Protein AF-A0A7T8KC06-F1 (afdb_monomer)

Sequence (90 aa):
TDRTARGADGEVRLRGRAPLKFLTWNCANFNWGNTKELALINLLAFNNVDVAAITETEFNEEQSASFAIENYTTFLPLADGDGKRRIVML

Foldseek 3Di:
DDDQDDDPPRDSPPVPPPDAAEEEDEQQAAEPPDPVVVVVLCVCVVVVHPKYWYFNYDYDPVSQVVDDHPPDDWDFDDDDDDDGGTTTID

Solvent-accessible surface area (backbone atoms only — not comparable to full-atom values): 5885 Å² total; per-residue (Å²): 135,87,82,83,80,79,53,100,77,78,58,82,71,68,74,76,74,75,81,88,37,75,45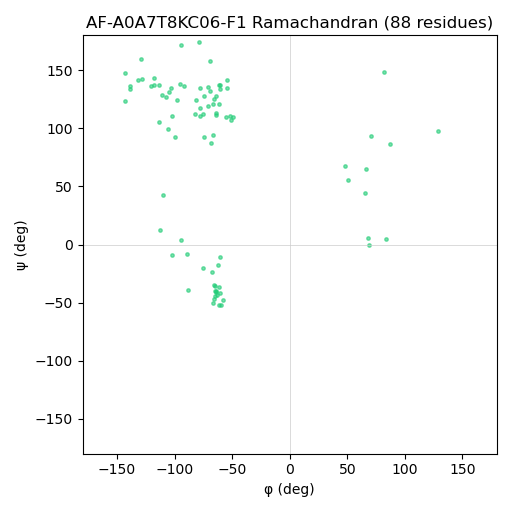,76,46,79,56,75,67,35,44,88,92,42,79,62,48,63,51,50,54,48,54,40,61,77,68,61,50,70,32,42,41,46,30,41,56,60,63,51,74,72,52,54,78,66,58,75,51,91,99,50,62,69,41,72,64,78,90,76,74,94,78,82,66,65,51,29,49,66

Mean predicted aligned error: 12.05 Å

Nearest PDB structures (foldseek):
  6d1o-assembly1_B  TM=5.051E-01  e=2.057E+00  Sphingobium herbicidovorans NBRC 16415
  6d3h-assembly2_M  TM=5.581E-01  e=4.281E+00  Sphingobium herbicidovorans
  3v17-assembly1_D  TM=4.315E-01  e=1.379E+00  Pseudom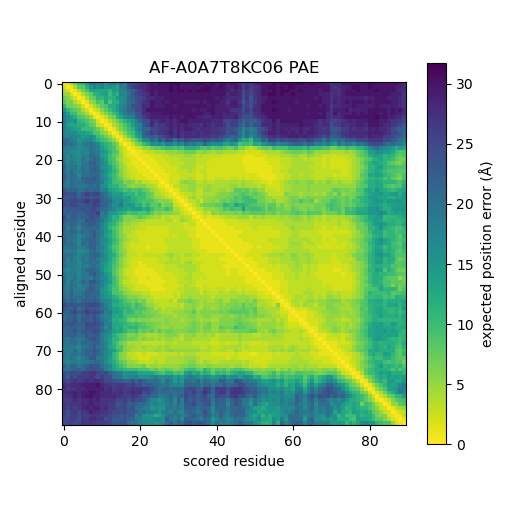onas putida KT2440
  5hsx-assembly1_A  TM=4.461E-01  e=1.685E+00  Paraburkholderia xenovorans LB400
  6d1o-assembly1_A  TM=4.393E-01  e=3.280E+00  Sphingobium herbicidovorans NBRC 16415

Radius of gyration: 18.39 Å; Cα contacts (8 Å, |Δi|>4): 106; chains: 1; bounding box: 43×27×50 Å

Organism: Caligus rogercresseyi (NCBI:txid217165)

Secondary structure (DSSP, 8-state):
-------TT-------PPPP-EEEEEEEEE-TTSHHHHHHHHHHHHHT-SEEEEEEE---HHHHHH---TTS--B-----SSS--EEEE-

pLDDT: mean 72.16, std 16.76, range [37.75, 92.94]

Structure (mmCIF, N/CA/C/O backbone):
data_AF-A0A7T8KC06-F1
#
_entry.id   AF-A0A7T8KC06-F1
#
loop_
_atom_site.group_PDB
_atom_site.id
_atom_site.type_symbol
_atom_site.label_atom_id
_atom_site.label_alt_id
_atom_site.label_comp_id
_atom_site.label_asym_id
_atom_site.label_entity_id
_atom_site.label_seq_id
_atom_site.pdbx_PDB_ins_code
_atom_site.Cartn_x
_atom_site.Cartn_y
_atom_site.Cartn_z
_atom_site.occupancy
_atom_site.B_iso_or_equiv
_atom_site.auth_seq_id
_atom_site.auth_comp_id
_atom_site.auth_asym_id
_atom_site.auth_atom_id
_atom_site.pdbx_PDB_model_num
ATOM 1 N N . THR A 1 1 ? -2.145 -1.681 32.209 1.00 37.75 1 THR A N 1
ATOM 2 C CA . THR A 1 1 ? -3.281 -1.832 33.143 1.00 37.75 1 THR A CA 1
ATOM 3 C C . THR A 1 1 ? -4.469 -1.100 32.558 1.00 37.75 1 THR A C 1
ATOM 5 O O . THR A 1 1 ? -4.492 0.123 32.555 1.00 37.75 1 THR A O 1
ATOM 8 N N . ASP A 1 2 ? -5.386 -1.850 31.949 1.00 40.50 2 ASP A N 1
ATOM 9 C CA . ASP A 1 2 ? -6.551 -1.314 31.238 1.00 40.50 2 ASP A CA 1
ATOM 10 C C . ASP A 1 2 ? -7.600 -0.803 32.242 1.00 40.50 2 ASP A C 1
ATOM 12 O O . ASP A 1 2 ? -7.953 -1.501 33.196 1.00 40.50 2 ASP A O 1
ATOM 16 N N . ARG A 1 3 ? -8.046 0.446 32.081 1.00 42.53 3 ARG A N 1
ATOM 17 C CA . ARG A 1 3 ? -9.028 1.091 32.965 1.00 42.53 3 ARG A CA 1
ATOM 18 C C . ARG A 1 3 ? -10.398 1.028 32.297 1.00 42.53 3 ARG A C 1
ATOM 20 O O . ARG A 1 3 ? -10.787 1.928 31.555 1.00 42.53 3 ARG A O 1
ATOM 27 N N . THR A 1 4 ? -11.160 -0.014 32.616 1.00 49.41 4 THR A N 1
ATOM 28 C CA . THR A 1 4 ? -12.599 -0.068 32.335 1.00 49.41 4 THR A CA 1
ATOM 29 C C . THR A 1 4 ? -13.313 1.020 33.141 1.00 49.41 4 THR A C 1
ATOM 31 O O . THR A 1 4 ? -13.373 0.945 34.369 1.00 49.41 4 THR A O 1
ATOM 34 N N . ALA A 1 5 ? -13.852 2.037 32.469 1.00 53.69 5 ALA A N 1
ATOM 35 C CA . ALA A 1 5 ? -14.740 3.013 33.093 1.00 53.69 5 ALA A CA 1
ATOM 36 C C . ALA A 1 5 ? -16.131 2.379 33.249 1.00 53.69 5 ALA A C 1
ATOM 38 O O . ALA A 1 5 ? -16.797 2.109 32.251 1.00 53.69 5 ALA A O 1
ATOM 39 N N . ARG A 1 6 ? -16.553 2.101 34.489 1.00 47.38 6 ARG A N 1
ATOM 40 C CA . ARG A 1 6 ? -17.928 1.672 34.785 1.00 47.38 6 ARG A CA 1
ATOM 41 C C . ARG A 1 6 ? -18.838 2.897 34.763 1.00 47.38 6 ARG A C 1
ATOM 43 O O . ARG A 1 6 ? -18.654 3.803 35.570 1.00 47.38 6 ARG A O 1
ATOM 50 N N . GLY A 1 7 ? -19.799 2.917 33.843 1.00 49.03 7 GLY A N 1
ATOM 51 C CA . GLY A 1 7 ? -20.977 3.775 33.971 1.00 49.03 7 GLY A CA 1
ATOM 52 C C . GLY A 1 7 ? -21.868 3.282 35.115 1.00 49.03 7 GLY A C 1
ATOM 53 O O . GLY A 1 7 ? -21.780 2.116 35.504 1.00 49.03 7 GLY A O 1
ATOM 54 N N . ALA A 1 8 ? -22.704 4.171 35.654 1.00 56.81 8 ALA A N 1
ATOM 55 C CA . ALA A 1 8 ? -23.531 3.944 36.844 1.00 56.81 8 ALA A CA 1
ATOM 56 C C . ALA A 1 8 ? -24.551 2.788 36.719 1.00 56.81 8 ALA A C 1
ATOM 58 O O . ALA A 1 8 ? -25.073 2.337 37.734 1.00 56.81 8 ALA A O 1
ATOM 59 N N . ASP A 1 9 ? -24.758 2.246 35.515 1.00 56.19 9 ASP A N 1
ATOM 60 C CA . ASP A 1 9 ? -25.887 1.357 35.213 1.00 56.19 9 ASP A CA 1
ATOM 61 C C . ASP A 1 9 ? -25.468 -0.096 34.921 1.00 56.19 9 ASP A C 1
ATOM 63 O O . ASP A 1 9 ? -26.247 -0.886 34.399 1.00 56.19 9 ASP A O 1
ATOM 67 N N . GLY A 1 10 ? -24.220 -0.482 35.214 1.00 53.22 10 GLY A N 1
ATOM 68 C CA . GLY A 1 10 ? -23.757 -1.866 35.024 1.00 53.22 10 GLY A CA 1
ATOM 69 C C . GLY A 1 10 ? -23.640 -2.324 33.562 1.00 53.22 10 GLY A C 1
ATOM 70 O O . GLY A 1 10 ? -23.192 -3.442 33.311 1.00 53.22 10 GLY A O 1
ATOM 71 N N . GLU A 1 11 ? -23.959 -1.464 32.591 1.00 44.12 11 GLU A N 1
ATOM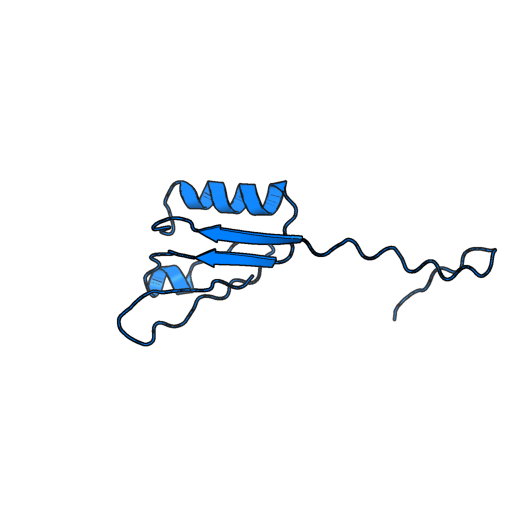 72 C CA . GLU A 1 11 ? -23.655 -1.693 31.183 1.00 44.12 11 GLU A CA 1
ATOM 73 C C . GLU A 1 11 ? -22.137 -1.734 30.980 1.00 44.12 11 GLU A C 1
ATOM 75 O O . GLU A 1 11 ? -21.429 -0.724 31.089 1.00 44.12 11 GLU A O 1
ATOM 80 N N . VAL A 1 12 ? -21.625 -2.913 30.623 1.00 55.16 12 VAL A N 1
ATOM 81 C CA . VAL A 1 12 ? -20.310 -3.035 29.995 1.00 55.16 12 VAL A CA 1
ATOM 82 C C . VAL A 1 12 ? -20.429 -2.410 28.611 1.00 55.16 12 VAL A C 1
ATOM 84 O O . VAL A 1 12 ? -20.698 -3.083 27.618 1.00 55.16 12 VAL A O 1
ATOM 87 N N . ARG A 1 13 ? -20.224 -1.096 28.530 1.00 50.94 13 ARG A N 1
ATOM 88 C CA . ARG A 1 13 ? -19.949 -0.442 27.256 1.00 50.94 13 ARG A CA 1
ATOM 89 C C . ARG A 1 13 ? -18.590 -0.944 26.799 1.00 50.94 13 ARG A C 1
ATOM 91 O O . ARG A 1 13 ? -17.555 -0.405 27.193 1.00 50.94 13 ARG A O 1
ATOM 98 N N . LEU A 1 14 ? -18.587 -1.993 25.975 1.00 58.34 14 LEU A N 1
ATOM 99 C CA . LEU A 1 14 ? -17.481 -2.219 25.056 1.00 58.34 14 LEU A CA 1
ATOM 100 C C . LEU A 1 14 ? -17.320 -0.881 24.341 1.00 58.34 14 LEU A C 1
ATOM 102 O O . LEU A 1 14 ? -18.218 -0.490 23.599 1.00 58.34 14 LEU A O 1
ATOM 106 N N . ARG A 1 15 ? -16.258 -0.120 24.646 1.00 59.75 15 ARG A N 1
ATOM 107 C CA . ARG A 1 15 ? -15.923 1.077 23.867 1.00 59.75 15 ARG A CA 1
ATOM 108 C C . ARG A 1 15 ? -15.953 0.610 22.422 1.00 59.75 15 ARG A C 1
ATOM 110 O O . ARG A 1 15 ? -15.154 -0.261 22.080 1.00 59.75 15 ARG A O 1
ATOM 117 N N . GLY A 1 16 ? -16.958 1.063 21.670 1.00 59.12 16 GLY A N 1
ATOM 118 C CA . GLY A 1 16 ? -17.291 0.498 20.371 1.00 59.12 16 GLY A CA 1
ATOM 119 C C . GLY A 1 16 ? -16.021 0.461 19.546 1.00 59.12 16 GLY A C 1
ATOM 120 O O . GLY A 1 16 ? -15.460 1.513 19.247 1.00 59.12 16 GLY A O 1
ATOM 121 N N . ARG A 1 17 ? -15.499 -0.742 19.289 1.00 68.50 17 ARG A N 1
ATOM 122 C CA . ARG A 1 17 ? -14.315 -0.885 18.450 1.00 68.50 17 ARG A CA 1
ATOM 123 C C . ARG A 1 17 ? -14.716 -0.332 17.092 1.00 68.50 17 ARG A C 1
ATOM 125 O O . ARG A 1 17 ? -15.707 -0.791 16.525 1.00 68.50 17 ARG A O 1
ATOM 132 N N . ALA A 1 18 ? -14.003 0.688 16.627 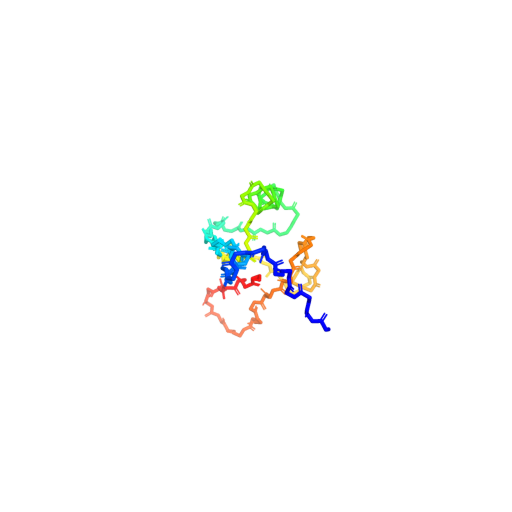1.00 78.50 18 ALA A N 1
ATOM 133 C CA . ALA A 1 18 ? -14.207 1.191 15.281 1.00 78.50 18 ALA A CA 1
ATOM 134 C C . ALA A 1 18 ? -14.048 0.018 14.293 1.00 78.50 18 ALA A C 1
ATOM 136 O O . ALA A 1 18 ? -13.221 -0.869 14.538 1.00 78.50 18 ALA A O 1
ATOM 137 N N . PRO A 1 19 ? -14.863 -0.041 13.228 1.00 86.56 19 PRO A N 1
ATOM 138 C CA . PRO A 1 19 ? -14.699 -1.069 12.213 1.00 86.56 19 PRO A CA 1
ATOM 139 C C . PRO A 1 19 ? -13.323 -0.926 11.560 1.00 86.56 19 PRO A C 1
ATOM 141 O O . PRO A 1 19 ? -12.909 0.189 11.247 1.00 86.56 19 PRO A O 1
ATOM 144 N N . LEU A 1 20 ? -12.650 -2.058 11.341 1.00 88.25 20 LEU A N 1
ATOM 145 C CA . LEU A 1 20 ? -11.387 -2.107 10.608 1.00 88.25 20 LEU A CA 1
ATOM 146 C C . LEU A 1 20 ? -11.625 -1.675 9.155 1.00 88.25 20 LEU A C 1
ATOM 148 O O . LEU A 1 20 ? -12.486 -2.235 8.470 1.00 88.25 20 LEU A O 1
ATOM 152 N N . LYS A 1 21 ? -10.844 -0.713 8.675 1.00 92.31 21 LYS A N 1
ATOM 153 C CA . LYS A 1 21 ? -10.872 -0.228 7.298 1.00 92.31 21 LYS A CA 1
ATOM 154 C C . LYS A 1 21 ? -9.709 -0.818 6.516 1.00 92.31 21 LYS A C 1
ATOM 156 O O . LYS A 1 21 ? -8.554 -0.454 6.722 1.00 92.31 21 LYS A O 1
ATOM 161 N N . PHE A 1 22 ? -10.045 -1.703 5.586 1.00 91.44 22 PHE A N 1
ATOM 162 C CA . PHE A 1 22 ? -9.099 -2.301 4.655 1.00 91.44 22 PHE A CA 1
ATOM 163 C C . PHE A 1 22 ? -9.228 -1.664 3.271 1.00 91.44 22 PHE A C 1
ATOM 165 O O . PHE A 1 22 ? -10.338 -1.520 2.754 1.00 91.44 22 PHE A O 1
ATOM 172 N N . LEU A 1 23 ? -8.097 -1.325 2.657 1.00 92.81 23 LEU A N 1
ATOM 173 C CA . LEU A 1 23 ? -8.034 -0.808 1.294 1.00 92.81 23 LEU A CA 1
ATOM 174 C C . LEU A 1 23 ? -7.231 -1.754 0.405 1.00 92.81 23 LEU A C 1
ATOM 176 O O . LEU A 1 23 ? -6.156 -2.207 0.777 1.00 92.81 23 LEU A O 1
ATOM 180 N N . THR A 1 24 ? -7.706 -2.002 -0.811 1.00 91.38 24 THR A N 1
ATOM 181 C CA . THR A 1 24 ? -6.877 -2.596 -1.862 1.00 91.38 24 THR A CA 1
ATOM 182 C C . THR A 1 24 ? -6.812 -1.658 -3.049 1.00 91.38 24 THR A C 1
ATOM 184 O O . THR A 1 24 ? -7.824 -1.074 -3.443 1.00 91.38 24 THR A O 1
ATOM 187 N N . TRP A 1 25 ? -5.617 -1.488 -3.606 1.00 89.38 25 TRP A N 1
ATOM 188 C CA . TRP A 1 25 ? -5.427 -0.650 -4.777 1.00 89.38 25 TRP A CA 1
ATOM 189 C C . TRP A 1 25 ? -4.378 -1.235 -5.718 1.00 89.38 25 TRP A C 1
ATOM 191 O O . TRP A 1 25 ? -3.222 -1.458 -5.356 1.00 89.38 25 TRP A O 1
ATOM 201 N N . ASN A 1 26 ? -4.799 -1.454 -6.961 1.00 87.81 26 ASN A N 1
ATOM 202 C CA . ASN A 1 26 ? -3.891 -1.676 -8.070 1.00 87.81 26 ASN A CA 1
ATOM 203 C C . ASN A 1 26 ? -3.405 -0.319 -8.588 1.00 87.81 26 ASN A C 1
ATOM 205 O O . ASN A 1 26 ? -4.184 0.464 -9.132 1.00 87.81 26 ASN A O 1
ATOM 209 N N . CYS A 1 27 ? -2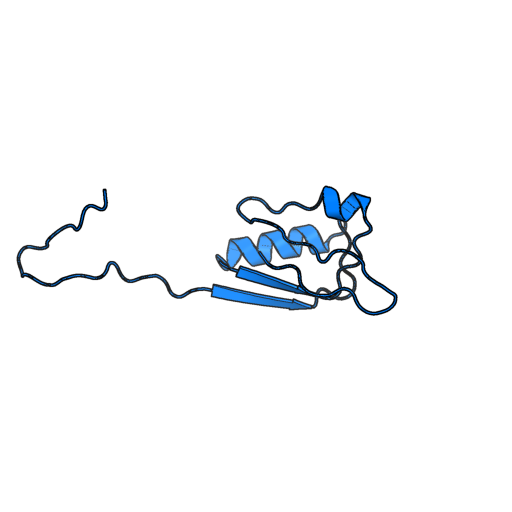.119 -0.050 -8.402 1.00 82.69 27 CYS A N 1
ATOM 210 C CA . CYS A 1 27 ? -1.515 1.242 -8.696 1.00 82.69 27 CYS A CA 1
ATOM 211 C C . CYS A 1 27 ? -0.884 1.327 -10.103 1.00 82.69 27 CYS A C 1
ATOM 213 O O . CYS A 1 27 ? -0.334 2.376 -10.461 1.00 82.69 27 CYS A O 1
ATOM 215 N N . ALA A 1 28 ? -1.028 0.268 -10.915 1.00 84.00 28 ALA A N 1
ATOM 216 C CA . ALA A 1 28 ? -0.676 0.196 -12.335 1.00 84.00 28 ALA A CA 1
ATOM 217 C C . ALA A 1 28 ? 0.727 0.739 -12.647 1.00 84.00 28 ALA A C 1
ATOM 219 O O . ALA A 1 28 ? 0.857 1.799 -13.265 1.00 84.00 28 ALA A O 1
ATOM 220 N N . ASN A 1 29 ? 1.771 0.049 -12.187 1.00 76.50 29 ASN A N 1
ATOM 221 C CA . ASN A 1 29 ? 3.176 0.469 -12.249 1.00 76.50 29 ASN A CA 1
ATOM 222 C C . ASN A 1 29 ? 3.440 1.703 -11.373 1.00 76.50 29 ASN A C 1
ATOM 224 O O . ASN A 1 29 ? 3.683 2.820 -11.846 1.00 76.50 29 ASN A O 1
ATOM 228 N N . PHE A 1 30 ? 3.294 1.539 -10.061 1.00 79.62 30 PHE A N 1
ATOM 229 C CA . PHE A 1 30 ? 3.742 2.540 -9.093 1.00 79.62 30 PHE A CA 1
ATOM 230 C C . PHE A 1 30 ? 5.248 2.463 -8.907 1.00 79.62 30 PHE A C 1
ATOM 232 O O . PHE A 1 30 ? 5.784 1.383 -8.696 1.00 79.62 30 PHE A O 1
ATOM 239 N N . ASN A 1 31 ? 5.912 3.612 -8.905 1.00 73.94 31 ASN A N 1
ATOM 240 C CA . ASN A 1 31 ? 7.330 3.726 -8.618 1.00 73.94 31 ASN A CA 1
ATOM 241 C C . ASN A 1 31 ? 7.514 4.853 -7.593 1.00 73.94 31 ASN A C 1
ATOM 243 O O . ASN A 1 31 ? 6.796 5.854 -7.650 1.00 73.94 31 ASN A O 1
ATOM 247 N N . TRP A 1 32 ? 8.437 4.675 -6.649 1.00 71.94 32 TRP A N 1
ATOM 248 C CA . TRP A 1 32 ? 8.744 5.683 -5.636 1.00 71.94 32 TRP A CA 1
ATOM 249 C C . TRP A 1 32 ? 9.246 6.975 -6.288 1.00 71.94 32 TRP A C 1
ATOM 251 O O . TRP A 1 32 ? 10.040 6.921 -7.229 1.00 71.94 32 TRP A O 1
ATOM 261 N N . GLY A 1 33 ? 8.787 8.133 -5.810 1.00 71.44 33 GLY A N 1
ATOM 262 C CA . GLY A 1 33 ? 9.136 9.434 -6.380 1.00 71.44 33 GLY A CA 1
ATOM 263 C C . GLY A 1 33 ? 8.299 9.865 -7.591 1.00 71.44 33 GLY A C 1
ATOM 264 O O . GLY A 1 33 ? 8.579 10.914 -8.173 1.00 71.44 33 GLY A O 1
ATOM 265 N N . ASN A 1 34 ? 7.270 9.104 -7.989 1.00 74.31 34 ASN A N 1
ATOM 266 C CA . ASN A 1 34 ? 6.296 9.557 -8.985 1.00 74.31 34 ASN A CA 1
ATOM 267 C C . ASN A 1 34 ? 5.046 10.185 -8.329 1.00 74.31 34 ASN A C 1
ATOM 269 O O . ASN A 1 34 ? 4.834 10.116 -7.121 1.00 74.31 34 ASN A O 1
ATOM 273 N N . THR A 1 35 ? 4.169 10.789 -9.133 1.00 77.44 35 THR A N 1
ATOM 274 C CA . THR A 1 35 ? 2.960 11.482 -8.643 1.00 77.44 35 THR A CA 1
ATOM 275 C C . THR A 1 35 ? 1.962 10.581 -7.906 1.00 77.44 35 THR A C 1
ATOM 277 O O . THR A 1 35 ? 1.109 11.083 -7.171 1.00 77.44 35 THR A O 1
ATOM 280 N N . LYS A 1 36 ? 2.047 9.255 -8.071 1.00 81.12 36 LYS A N 1
ATOM 281 C CA . LYS A 1 36 ? 1.155 8.299 -7.408 1.00 81.12 36 LYS A CA 1
ATOM 282 C C . LYS A 1 36 ? 1.497 8.120 -5.932 1.00 81.12 36 LYS A C 1
ATOM 284 O O . LYS A 1 36 ? 0.625 7.694 -5.184 1.00 81.12 36 LYS A O 1
ATOM 289 N N . GLU A 1 37 ? 2.713 8.460 -5.506 1.00 83.38 37 GLU A N 1
ATOM 290 C CA . GLU A 1 37 ? 3.120 8.437 -4.096 1.00 83.38 37 GLU A CA 1
ATOM 291 C C . GLU A 1 37 ? 2.245 9.366 -3.256 1.00 83.38 37 GLU A C 1
ATOM 293 O O . GLU A 1 37 ? 1.605 8.936 -2.298 1.00 83.38 37 GLU A O 1
ATOM 298 N N . LEU A 1 38 ? 2.114 10.621 -3.691 1.00 85.62 38 LEU A N 1
ATOM 299 C CA . LEU A 1 38 ? 1.253 11.593 -3.024 1.00 85.62 38 LEU A CA 1
ATOM 300 C C . LEU A 1 38 ? -0.217 11.149 -3.042 1.00 85.62 38 LEU A C 1
ATOM 302 O O . LEU A 1 38 ? -0.948 11.356 -2.075 1.00 85.62 38 LEU A O 1
ATOM 306 N N . ALA A 1 39 ? -0.657 10.523 -4.140 1.00 88.00 39 ALA A N 1
ATOM 307 C CA . ALA A 1 39 ? -2.006 9.978 -4.249 1.00 88.00 39 ALA A CA 1
ATOM 308 C C . ALA A 1 39 ? -2.244 8.836 -3.248 1.00 88.00 39 ALA A C 1
ATOM 310 O O . ALA A 1 39 ? -3.300 8.808 -2.622 1.00 88.00 39 ALA A O 1
ATOM 311 N N . LEU A 1 40 ? -1.264 7.945 -3.051 1.00 87.56 40 LEU A N 1
ATOM 312 C CA . LEU A 1 40 ? -1.320 6.874 -2.055 1.00 87.56 40 LEU A CA 1
ATOM 313 C C . LEU A 1 40 ? -1.446 7.444 -0.641 1.00 87.56 40 LEU A C 1
ATOM 315 O O . LEU A 1 40 ? -2.363 7.075 0.086 1.00 87.56 40 LEU A O 1
ATOM 319 N N . ILE A 1 41 ? -0.558 8.372 -0.276 1.00 87.75 41 ILE A N 1
ATOM 320 C CA . ILE A 1 41 ? -0.532 8.992 1.056 1.00 87.75 41 ILE A CA 1
ATOM 321 C C . ILE A 1 41 ? -1.874 9.669 1.349 1.00 87.75 41 ILE A C 1
ATOM 323 O O . ILE A 1 41 ? -2.485 9.425 2.390 1.00 87.75 41 ILE A O 1
ATOM 327 N N . ASN A 1 42 ? -2.381 10.454 0.396 1.00 90.00 42 ASN A N 1
ATOM 328 C CA . ASN A 1 42 ? -3.670 11.126 0.539 1.00 90.00 42 ASN A CA 1
ATOM 329 C C . ASN A 1 42 ? -4.833 10.134 0.632 1.00 90.00 42 ASN A C 1
ATOM 331 O O . ASN A 1 42 ? -5.745 10.341 1.429 1.00 90.00 42 ASN A O 1
ATOM 335 N N . LEU A 1 43 ? -4.812 9.051 -0.149 1.00 90.44 43 LEU A N 1
ATOM 336 C CA . LEU A 1 43 ? -5.857 8.031 -0.122 1.00 90.44 43 LEU A CA 1
ATOM 337 C C . LEU A 1 43 ? -5.922 7.329 1.241 1.00 90.44 43 LEU A C 1
ATOM 339 O O . LEU A 1 43 ? -7.018 7.134 1.770 1.00 90.44 43 LEU A O 1
ATOM 343 N N . LEU A 1 44 ? -4.768 6.988 1.817 1.00 91.44 44 LEU A N 1
ATOM 344 C CA . LEU A 1 44 ? -4.667 6.353 3.131 1.00 91.44 44 LEU A CA 1
ATOM 345 C C . LEU A 1 44 ? -5.129 7.298 4.247 1.00 91.44 44 LEU A C 1
ATOM 347 O O . LEU A 1 44 ? -6.012 6.940 5.032 1.00 91.44 44 LEU A O 1
ATOM 351 N N . ALA A 1 45 ? -4.601 8.526 4.263 1.00 89.94 45 ALA A N 1
ATOM 352 C CA . ALA A 1 45 ? -4.901 9.520 5.288 1.00 89.94 45 ALA A CA 1
ATOM 353 C C . ALA A 1 45 ? -6.370 9.969 5.256 1.00 89.94 45 ALA A C 1
ATOM 355 O O . ALA A 1 45 ? -7.041 9.975 6.287 1.00 89.94 45 ALA A O 1
ATOM 356 N N . PHE A 1 46 ? -6.904 10.289 4.072 1.00 92.94 46 PHE A N 1
ATOM 357 C CA . PHE A 1 46 ? -8.272 10.796 3.930 1.00 92.94 46 PHE A CA 1
ATOM 358 C C . PHE A 1 46 ? -9.326 9.765 4.346 1.00 92.94 46 PHE A C 1
ATOM 360 O O . PHE A 1 46 ? -10.354 10.116 4.923 1.00 92.94 46 PHE A O 1
ATOM 367 N N . ASN A 1 47 ? -9.073 8.481 4.081 1.00 92.06 47 ASN A N 1
ATOM 368 C CA 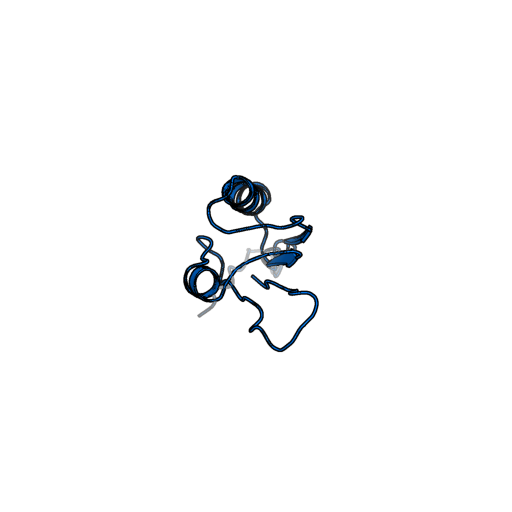. ASN A 1 47 ? -10.010 7.413 4.427 1.00 92.06 47 ASN A CA 1
ATOM 369 C C . ASN A 1 47 ? -9.785 6.841 5.836 1.00 92.06 47 ASN A C 1
ATOM 371 O O . ASN A 1 47 ? -10.637 6.083 6.318 1.00 92.06 47 ASN A O 1
ATOM 375 N N . ASN A 1 48 ? -8.696 7.231 6.512 1.00 91.06 48 ASN A N 1
ATOM 376 C CA . ASN A 1 48 ? -8.242 6.654 7.778 1.00 91.06 48 ASN A CA 1
ATOM 377 C C . ASN A 1 48 ? -8.169 5.121 7.674 1.00 91.06 48 ASN A C 1
ATOM 379 O O . ASN A 1 48 ? -8.878 4.409 8.385 1.00 91.06 48 ASN A O 1
ATOM 383 N N . VAL A 1 49 ? -7.411 4.638 6.688 1.00 92.62 49 VAL A N 1
ATOM 384 C CA . VAL A 1 49 ? -7.234 3.205 6.409 1.00 92.62 49 VAL A CA 1
ATOM 385 C C . VAL A 1 49 ? -6.393 2.573 7.516 1.00 92.62 49 VAL A C 1
ATOM 387 O O . VAL A 1 49 ? -5.370 3.131 7.884 1.00 92.62 49 VAL A O 1
ATOM 390 N N . ASP A 1 50 ? -6.774 1.408 8.026 1.00 90.31 50 ASP A N 1
ATOM 391 C CA . ASP A 1 50 ? -5.966 0.703 9.030 1.00 90.31 50 ASP A CA 1
ATOM 392 C C . ASP A 1 50 ? -4.939 -0.223 8.368 1.00 90.31 50 ASP A C 1
ATOM 394 O O . ASP A 1 50 ? -3.805 -0.318 8.818 1.00 90.31 50 ASP A O 1
ATOM 398 N N . VAL A 1 51 ? -5.342 -0.891 7.282 1.00 90.31 51 VAL A N 1
ATOM 399 C CA . VAL A 1 51 ? -4.527 -1.866 6.542 1.00 90.31 51 VAL A CA 1
ATOM 400 C C . VAL A 1 51 ? -4.730 -1.649 5.047 1.00 90.31 51 VAL A C 1
ATOM 402 O O . VAL A 1 51 ? -5.871 -1.538 4.587 1.00 90.31 51 VAL A O 1
ATOM 405 N N . ALA A 1 52 ? -3.649 -1.630 4.267 1.00 89.69 52 ALA A N 1
ATOM 406 C CA . ALA A 1 52 ? -3.740 -1.524 2.815 1.00 89.69 52 ALA A CA 1
ATOM 407 C C . ALA A 1 52 ? -2.944 -2.609 2.091 1.00 89.69 52 ALA A C 1
ATOM 409 O O . ALA A 1 52 ? -1.835 -2.955 2.488 1.00 89.69 52 ALA A O 1
ATOM 410 N N . ALA A 1 53 ? -3.509 -3.098 0.988 1.00 89.19 53 ALA A N 1
ATOM 411 C CA . ALA A 1 53 ? -2.860 -3.992 0.043 1.00 89.19 53 ALA A CA 1
ATOM 412 C C . ALA A 1 53 ? -2.668 -3.293 -1.306 1.00 89.19 53 ALA A C 1
ATOM 414 O O . ALA A 1 53 ? -3.622 -3.118 -2.073 1.00 89.19 53 ALA A O 1
ATOM 415 N N . ILE A 1 54 ? -1.425 -2.911 -1.597 1.00 86.69 54 ILE A N 1
ATOM 416 C CA . ILE A 1 54 ? -1.052 -2.217 -2.834 1.00 86.69 54 ILE A CA 1
ATOM 417 C C . ILE A 1 54 ? -0.344 -3.196 -3.778 1.00 86.69 54 ILE A C 1
ATOM 419 O O . ILE A 1 54 ? 0.553 -3.938 -3.367 1.00 86.69 54 ILE A O 1
ATOM 423 N N . THR A 1 55 ? -0.765 -3.234 -5.045 1.00 84.50 55 THR A N 1
ATOM 424 C CA . THR A 1 55 ? -0.250 -4.177 -6.058 1.00 84.50 55 THR A CA 1
ATOM 425 C C . THR A 1 55 ? 0.169 -3.478 -7.342 1.00 84.50 55 THR A C 1
ATOM 427 O O . THR A 1 55 ? -0.365 -2.416 -7.640 1.00 84.50 55 THR A O 1
ATOM 430 N N . GLU A 1 56 ? 1.019 -4.128 -8.146 1.00 81.81 56 GLU A N 1
ATOM 431 C CA . GLU A 1 56 ? 1.644 -3.554 -9.358 1.00 81.81 56 GLU A CA 1
ATOM 432 C C . GLU A 1 56 ? 2.592 -2.396 -9.036 1.00 81.81 56 GLU A C 1
ATOM 434 O O . GLU A 1 56 ? 2.593 -1.340 -9.668 1.00 81.81 56 GLU A O 1
ATOM 439 N N . THR A 1 57 ? 3.408 -2.620 -8.010 1.00 80.06 57 THR A N 1
ATOM 440 C CA . THR A 1 57 ? 4.509 -1.746 -7.636 1.00 80.06 57 THR A CA 1
ATOM 441 C C . THR A 1 57 ? 5.794 -2.201 -8.336 1.00 80.06 57 THR A C 1
ATOM 443 O O . THR A 1 57 ? 6.109 -3.390 -8.405 1.00 80.06 57 THR A O 1
ATOM 446 N N . GLU A 1 58 ? 6.549 -1.246 -8.863 1.00 78.12 58 GLU A N 1
ATOM 447 C CA . GLU A 1 58 ? 7.810 -1.428 -9.586 1.00 78.12 58 GLU A CA 1
ATOM 448 C C . GLU A 1 58 ? 8.996 -0.913 -8.759 1.00 78.12 58 GLU A C 1
ATOM 450 O O . GLU A 1 58 ? 9.894 -0.254 -9.275 1.00 78.12 58 GLU A O 1
ATOM 455 N N . PHE A 1 59 ? 9.015 -1.203 -7.456 1.00 75.19 59 PHE A N 1
ATOM 456 C CA . PHE A 1 59 ? 10.166 -0.857 -6.620 1.00 75.19 59 PHE A CA 1
ATOM 457 C C . PHE A 1 59 ? 11.373 -1.715 -6.988 1.00 75.19 59 PHE A C 1
ATOM 459 O O . PHE A 1 59 ? 11.259 -2.941 -7.079 1.00 75.19 59 PHE A O 1
ATOM 466 N N . ASN A 1 60 ? 12.532 -1.089 -7.172 1.00 75.19 60 ASN A N 1
ATOM 467 C CA . ASN A 1 60 ? 13.813 -1.795 -7.138 1.00 75.19 60 ASN A CA 1
ATOM 468 C C . ASN A 1 60 ? 14.251 -2.060 -5.676 1.00 75.19 60 ASN A C 1
ATOM 470 O O . ASN A 1 60 ? 13.580 -1.630 -4.736 1.00 75.19 60 ASN A O 1
ATOM 474 N N . GLU A 1 61 ? 15.346 -2.796 -5.463 1.00 73.44 61 GLU A N 1
ATOM 475 C CA . GLU A 1 61 ? 15.817 -3.156 -4.111 1.00 73.44 61 GLU A CA 1
ATOM 476 C C . GLU A 1 61 ? 16.157 -1.927 -3.249 1.00 73.44 61 GLU A C 1
ATOM 478 O O . GLU A 1 61 ? 15.760 -1.860 -2.086 1.00 73.44 61 GLU A O 1
ATOM 483 N N . GLU A 1 62 ? 16.813 -0.916 -3.826 1.00 74.69 62 GLU A N 1
ATOM 484 C CA . GLU A 1 62 ? 17.191 0.320 -3.122 1.00 74.69 62 GLU A CA 1
ATOM 485 C C . GLU A 1 62 ? 15.963 1.130 -2.675 1.00 74.69 62 GLU A C 1
ATOM 487 O O . GLU A 1 62 ? 15.868 1.588 -1.532 1.00 74.69 62 GLU A O 1
ATOM 492 N N . GLN A 1 63 ? 14.983 1.271 -3.570 1.00 75.25 63 GLN A N 1
ATOM 493 C CA . GLN A 1 63 ? 13.708 1.924 -3.289 1.00 75.25 63 GLN A CA 1
ATOM 494 C C . GLN A 1 63 ? 12.898 1.132 -2.272 1.00 75.25 63 GLN A C 1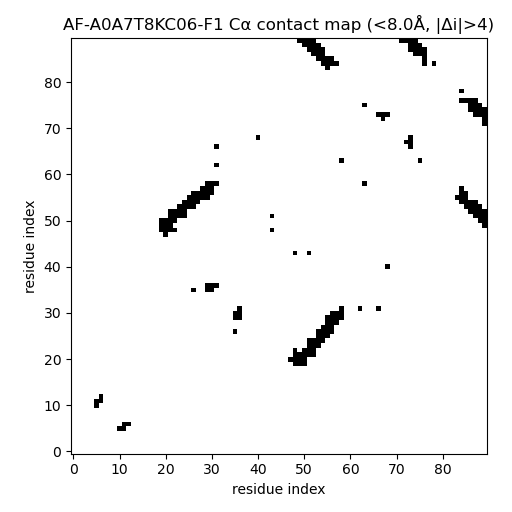
ATOM 496 O O . GLN A 1 63 ? 12.226 1.730 -1.438 1.00 75.25 63 GLN A O 1
ATOM 501 N N . SER A 1 64 ? 12.991 -0.198 -2.306 1.00 73.38 64 SER A N 1
ATOM 502 C CA . SER A 1 64 ? 12.287 -1.054 -1.356 1.00 73.38 64 SER A CA 1
ATOM 503 C C . SER A 1 64 ? 12.795 -0.854 0.069 1.00 73.38 64 SER A C 1
ATOM 505 O O . SER A 1 64 ? 12.000 -0.769 0.998 1.00 73.38 64 SER A O 1
ATOM 507 N N . ALA A 1 65 ? 14.109 -0.705 0.241 1.00 71.88 65 ALA A N 1
ATOM 508 C CA . ALA A 1 65 ? 14.706 -0.408 1.541 1.00 71.88 65 ALA A CA 1
ATOM 509 C C . ALA A 1 65 ? 14.345 0.994 2.070 1.00 71.88 65 ALA A C 1
ATOM 511 O O . ALA A 1 65 ? 14.386 1.225 3.277 1.00 71.88 65 ALA A O 1
ATOM 512 N N . SER A 1 66 ? 13.995 1.923 1.176 1.00 75.88 66 SER A N 1
ATOM 513 C CA . SER A 1 66 ? 13.741 3.335 1.504 1.00 75.88 66 SER A CA 1
ATOM 514 C C . SER A 1 66 ? 12.252 3.694 1.583 1.00 75.88 66 SER A C 1
ATOM 516 O O . SER A 1 66 ? 11.905 4.806 1.977 1.00 75.88 66 SER A O 1
ATOM 518 N N . PHE A 1 67 ? 11.368 2.781 1.181 1.00 78.19 67 PHE A N 1
ATOM 519 C CA . PHE A 1 67 ? 9.933 3.022 1.110 1.00 78.19 67 PHE A CA 1
ATOM 520 C C . PHE A 1 67 ? 9.300 3.017 2.504 1.00 78.19 67 PHE A C 1
ATOM 522 O O . PHE A 1 67 ? 9.182 1.975 3.156 1.00 78.19 67 PHE A O 1
ATOM 529 N N . ALA A 1 68 ? 8.823 4.181 2.934 1.00 80.88 68 ALA A N 1
ATOM 530 C CA . ALA A 1 68 ? 8.119 4.345 4.195 1.00 80.88 68 ALA A CA 1
ATOM 531 C C . ALA A 1 68 ? 6.930 5.291 4.015 1.00 80.88 68 AL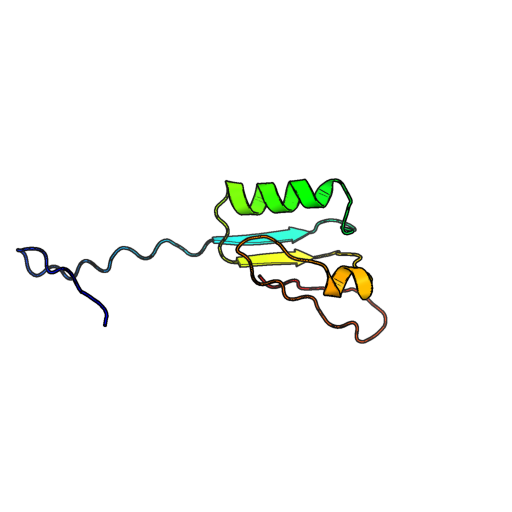A A C 1
ATOM 533 O O . ALA A 1 68 ? 7.047 6.339 3.384 1.00 80.88 68 ALA A O 1
ATOM 534 N N . ILE A 1 69 ? 5.792 4.927 4.602 1.00 83.31 69 ILE A N 1
ATOM 535 C CA . ILE A 1 69 ? 4.626 5.803 4.716 1.00 83.31 69 ILE A CA 1
ATOM 536 C C . ILE A 1 69 ? 4.476 6.144 6.192 1.00 83.31 69 ILE A C 1
ATOM 538 O O . ILE A 1 69 ? 4.460 5.256 7.041 1.00 83.31 69 ILE A O 1
ATOM 542 N N . GLU A 1 70 ? 4.373 7.432 6.504 1.00 82.81 70 GLU A N 1
ATOM 543 C CA . GLU A 1 70 ? 4.215 7.891 7.881 1.00 82.81 70 GLU A CA 1
ATOM 544 C C . GLU A 1 70 ? 3.008 7.216 8.555 1.00 82.81 70 GLU A C 1
ATOM 546 O O . GLU A 1 70 ? 1.927 7.137 7.973 1.00 82.81 70 GLU A O 1
ATOM 551 N N . ASN A 1 71 ? 3.192 6.746 9.792 1.00 84.06 71 ASN A N 1
ATOM 552 C CA . ASN A 1 71 ? 2.191 6.034 10.602 1.00 84.06 71 ASN A CA 1
ATOM 553 C C . ASN A 1 71 ? 1.784 4.634 10.113 1.00 84.06 71 ASN A C 1
ATOM 555 O O . ASN A 1 71 ? 0.925 4.017 10.741 1.00 84.06 71 ASN A O 1
ATOM 559 N N . TYR A 1 72 ? 2.424 4.101 9.068 1.00 86.69 72 TYR A N 1
ATOM 560 C CA . TYR A 1 72 ? 2.247 2.713 8.644 1.00 86.69 72 TYR A CA 1
ATOM 561 C C . TYR A 1 72 ? 3.559 1.940 8.740 1.00 86.69 72 TYR A C 1
ATOM 563 O O . TYR A 1 72 ? 4.635 2.453 8.434 1.00 86.69 72 TYR A O 1
ATOM 571 N N . THR A 1 73 ? 3.461 0.672 9.124 1.00 84.38 73 THR A N 1
ATOM 572 C CA . THR A 1 73 ? 4.561 -0.275 8.945 1.00 84.38 73 THR A CA 1
ATOM 573 C C . THR A 1 73 ? 4.515 -0.757 7.503 1.00 84.38 73 THR A C 1
ATOM 575 O O . THR A 1 73 ? 3.482 -1.234 7.064 1.00 84.38 73 THR A O 1
ATOM 578 N N . THR A 1 74 ? 5.596 -0.630 6.740 1.00 81.44 74 THR A N 1
ATOM 579 C CA . THR A 1 74 ? 5.620 -1.063 5.338 1.00 81.44 74 THR A CA 1
ATOM 580 C C . THR A 1 74 ? 6.256 -2.443 5.208 1.00 81.44 74 THR A C 1
ATOM 582 O O . THR A 1 74 ? 7.396 -2.661 5.613 1.00 81.44 74 THR A O 1
ATOM 585 N N . PHE A 1 75 ? 5.534 -3.389 4.608 1.00 78.38 75 PHE A N 1
ATOM 586 C CA . PHE A 1 75 ? 6.093 -4.671 4.187 1.00 78.38 75 PHE A CA 1
ATOM 587 C C . PHE A 1 75 ? 6.202 -4.677 2.669 1.00 78.38 75 PHE A C 1
ATOM 589 O O . PHE A 1 75 ? 5.220 -4.422 1.982 1.00 78.38 75 PHE A O 1
ATOM 596 N N . LEU A 1 76 ? 7.380 -4.975 2.132 1.00 72.88 76 LEU A N 1
ATOM 597 C CA . LEU A 1 76 ? 7.577 -5.172 0.700 1.00 72.88 76 LEU A CA 1
ATOM 598 C C . LEU A 1 76 ? 7.949 -6.633 0.446 1.00 72.88 76 LEU A C 1
ATOM 600 O O . LEU A 1 76 ? 8.742 -7.196 1.204 1.00 72.88 76 LEU A O 1
ATOM 604 N N . PRO A 1 77 ? 7.380 -7.270 -0.589 1.00 63.62 77 PRO A N 1
ATOM 605 C CA . PRO A 1 77 ? 7.725 -8.642 -0.912 1.00 63.62 77 PRO A CA 1
ATOM 606 C C . PRO A 1 77 ? 9.188 -8.696 -1.365 1.00 63.62 77 PRO A C 1
ATOM 608 O O . PRO A 1 77 ? 9.585 -7.986 -2.291 1.00 63.62 77 PRO A O 1
ATOM 611 N N . LEU A 1 78 ? 9.978 -9.545 -0.703 1.00 54.97 78 LEU A N 1
ATOM 612 C CA . LEU A 1 78 ? 11.335 -9.883 -1.130 1.00 54.97 78 LEU A CA 1
ATOM 613 C C . LEU A 1 78 ? 11.265 -10.518 -2.524 1.00 54.97 78 LEU A C 1
ATOM 615 O O . LEU A 1 78 ? 10.396 -11.347 -2.804 1.00 54.97 78 LEU A O 1
ATOM 619 N N . ALA A 1 79 ? 12.140 -10.071 -3.420 1.00 54.97 79 ALA A N 1
ATOM 620 C CA . ALA A 1 79 ? 12.152 -10.507 -4.805 1.00 54.97 79 ALA A CA 1
ATOM 621 C C . ALA A 1 79 ? 12.718 -11.930 -4.925 1.00 54.97 79 ALA A C 1
ATOM 623 O O . ALA A 1 79 ? 13.917 -12.096 -5.102 1.00 54.97 79 ALA A O 1
ATOM 624 N N . ASP A 1 80 ? 11.854 -12.944 -4.898 1.00 49.91 80 ASP A N 1
ATOM 625 C CA . ASP A 1 80 ? 12.211 -14.296 -5.334 1.00 49.91 80 ASP A CA 1
ATOM 626 C C . ASP A 1 80 ? 11.580 -14.584 -6.700 1.00 49.91 80 ASP A C 1
ATOM 628 O O . ASP A 1 80 ? 10.409 -14.941 -6.809 1.00 49.91 80 ASP A O 1
ATOM 632 N N . GLY A 1 81 ? 12.388 -14.453 -7.752 1.00 45.78 81 GLY A N 1
ATOM 633 C CA . GLY A 1 81 ? 12.112 -15.074 -9.045 1.00 45.78 81 GLY A CA 1
ATOM 634 C C . GLY A 1 81 ? 11.139 -14.340 -9.972 1.00 45.78 81 GLY A C 1
ATOM 635 O O . GLY A 1 81 ? 10.217 -13.629 -9.585 1.00 45.78 81 GLY A O 1
ATOM 636 N N . ASP A 1 82 ? 11.413 -14.523 -11.255 1.00 58.22 82 ASP A N 1
ATOM 637 C CA . ASP A 1 82 ? 10.809 -13.894 -12.422 1.00 58.22 82 ASP A CA 1
ATOM 638 C C . ASP A 1 82 ? 9.272 -14.056 -12.475 1.00 58.22 82 ASP A C 1
ATOM 640 O O . ASP A 1 82 ? 8.752 -15.144 -12.723 1.00 58.22 82 ASP A O 1
ATOM 644 N N . GLY A 1 83 ? 8.525 -12.965 -12.258 1.00 51.97 83 GLY A N 1
ATOM 645 C CA . GLY A 1 83 ? 7.102 -12.894 -12.611 1.00 51.97 83 GLY A CA 1
ATOM 646 C C . GLY A 1 83 ? 6.149 -12.429 -11.506 1.00 51.97 83 GLY A C 1
ATOM 647 O O . GLY A 1 83 ? 5.600 -13.227 -10.757 1.00 51.97 83 GLY A O 1
ATOM 648 N N . LYS A 1 84 ? 5.818 -11.130 -11.547 1.00 47.59 84 LYS A N 1
ATOM 649 C CA . LYS A 1 84 ? 4.738 -10.434 -10.808 1.00 47.59 84 LYS A CA 1
ATOM 650 C C . LYS A 1 84 ? 4.953 -10.275 -9.296 1.00 47.59 84 LYS A C 1
ATOM 652 O O . LYS A 1 84 ? 4.498 -11.068 -8.479 1.00 47.59 84 LYS A O 1
ATOM 657 N N . ARG A 1 85 ? 5.519 -9.116 -8.942 1.00 49.56 85 ARG A N 1
ATOM 658 C CA . ARG A 1 85 ? 5.641 -8.597 -7.572 1.00 49.56 85 ARG A CA 1
ATOM 659 C C . ARG A 1 85 ? 4.262 -8.261 -7.006 1.00 49.56 85 ARG A C 1
ATOM 661 O O . ARG A 1 85 ? 3.534 -7.444 -7.578 1.00 49.56 85 ARG A O 1
ATOM 668 N N . ARG A 1 86 ? 3.879 -8.896 -5.895 1.00 45.78 86 ARG A N 1
ATOM 669 C CA . ARG A 1 86 ? 2.633 -8.581 -5.188 1.00 45.78 86 ARG A CA 1
ATOM 670 C C . ARG A 1 86 ? 2.769 -8.664 -3.677 1.00 45.78 86 ARG A C 1
ATOM 672 O O . ARG A 1 86 ? 3.395 -9.566 -3.138 1.00 45.78 86 ARG 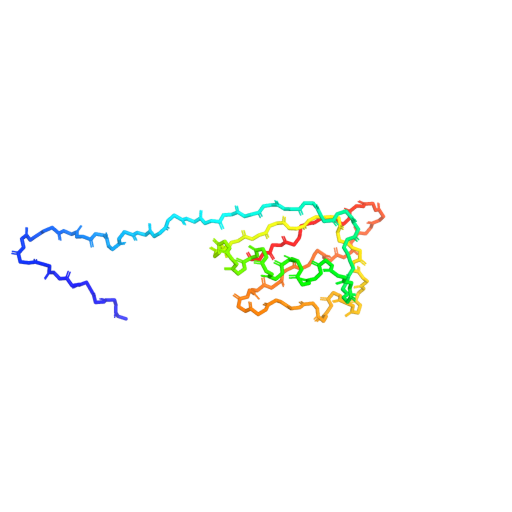A O 1
ATOM 679 N N . ILE A 1 87 ? 1.978 -7.773 -3.086 1.00 44.38 87 ILE A N 1
ATOM 680 C CA . ILE A 1 87 ? 1.563 -7.621 -1.696 1.00 44.38 87 ILE A CA 1
ATOM 681 C C . ILE A 1 87 ? 2.528 -6.796 -0.852 1.00 44.38 87 ILE A C 1
ATOM 683 O O . ILE A 1 87 ? 3.363 -7.317 -0.122 1.00 44.38 87 ILE A O 1
ATOM 687 N N . VAL A 1 88 ? 2.308 -5.481 -0.910 1.00 45.84 88 VAL A N 1
ATOM 688 C CA . VAL A 1 88 ? 2.545 -4.632 0.253 1.00 45.84 88 VAL A CA 1
ATOM 689 C C . VAL A 1 88 ? 1.464 -4.951 1.273 1.00 45.84 88 VAL A C 1
ATOM 691 O O . VAL A 1 88 ? 0.287 -4.800 0.953 1.00 45.84 88 VAL A O 1
ATOM 694 N N . MET A 1 89 ? 1.844 -5.428 2.453 1.00 40.97 89 MET A N 1
ATOM 695 C CA . MET A 1 89 ? 0.974 -5.350 3.627 1.00 40.97 89 MET A CA 1
ATOM 696 C C . MET A 1 89 ? 1.397 -4.095 4.391 1.00 40.97 89 MET A C 1
ATOM 698 O O . MET A 1 89 ? 2.592 -3.803 4.452 1.00 40.97 89 MET A O 1
ATOM 702 N N . LEU A 1 90 ? 0.426 -3.332 4.888 1.00 45.50 90 LEU A N 1
ATOM 703 C CA . LEU A 1 90 ? 0.641 -2.285 5.885 1.00 45.50 90 LEU A CA 1
ATOM 704 C C . LEU A 1 90 ? 0.086 -2.758 7.228 1.00 45.50 90 LEU A C 1
ATOM 706 O O . LEU A 1 90 ? -1.070 -3.241 7.194 1.00 45.50 90 LEU A O 1
#

InterPro domains:
  IPR036691 Endonuclease/exonuclease/phosphatase superfamily [G3DSA:3.60.10.10] (16-90)
  IPR036691 Endonuclease/exonuclease/phosphatase superfamily [SSF56219] (17-76)